Protein AF-A0A1V4V652-F1 (afdb_monomer)

Solvent-accessible surface area (backbone atoms only — not comparable to full-atom values): 8989 Å² total; per-residue (Å²): 131,86,77,35,61,66,41,78,46,68,79,65,56,86,86,51,64,50,66,61,53,50,54,52,48,61,72,42,31,75,72,41,77,47,77,48,70,54,78,72,86,52,55,72,58,54,52,40,51,65,44,29,41,76,76,72,73,38,80,52,83,77,76,83,36,44,66,55,56,49,53,52,36,47,74,73,71,46,85,77,90,84,82,88,74,78,90,69,84,73,80,66,70,28,76,38,70,68,54,45,50,50,51,49,37,63,77,68,69,59,52,80,78,52,45,62,54,49,54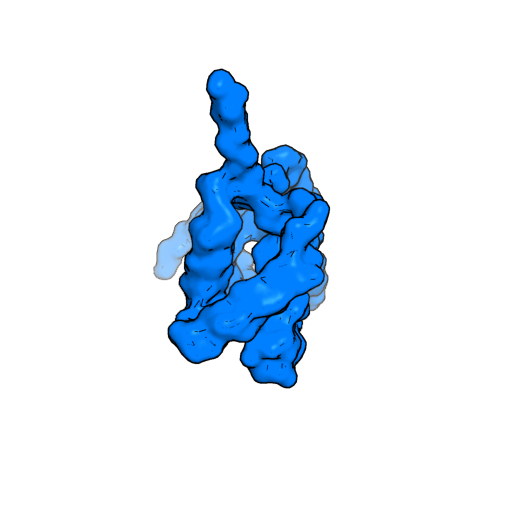,56,48,48,50,73,75,47,67,86,51,71,84,79,59,65,38,55,59,74,83,80,81,126

Structure (mmCIF, N/CA/C/O backbone):
data_AF-A0A1V4V652-F1
#
_entry.id   AF-A0A1V4V652-F1
#
loop_
_atom_site.group_PDB
_atom_site.id
_atom_site.type_symbol
_atom_site.label_atom_id
_atom_site.label_alt_id
_atom_site.label_comp_id
_atom_site.label_asym_id
_atom_site.label_entity_id
_atom_site.label_seq_id
_atom_site.pdbx_PDB_ins_code
_atom_site.Cartn_x
_atom_site.Cartn_y
_atom_site.Cartn_z
_atom_site.occupancy
_atom_site.B_iso_or_equiv
_atom_site.auth_seq_id
_atom_site.auth_comp_id
_atom_site.auth_asym_id
_atom_site.auth_atom_id
_atom_site.pdbx_PDB_model_num
ATOM 1 N N . MET A 1 1 ? -1.688 -9.237 29.508 1.00 44.28 1 MET A N 1
ATOM 2 C CA . MET A 1 1 ? -1.441 -8.760 28.131 1.00 44.28 1 MET A CA 1
ATOM 3 C C . MET A 1 1 ? -1.908 -7.316 28.119 1.00 44.28 1 MET A C 1
ATOM 5 O O . MET A 1 1 ? -3.002 -7.083 28.607 1.00 44.28 1 MET A O 1
ATOM 9 N N . GLY A 1 2 ? -1.031 -6.361 27.803 1.00 52.94 2 GLY A N 1
ATOM 10 C CA . GLY A 1 2 ? -1.329 -4.938 27.992 1.00 52.94 2 GLY A CA 1
ATOM 11 C C . GLY A 1 2 ? -2.311 -4.453 26.937 1.00 52.94 2 GLY A C 1
ATOM 12 O O . GLY A 1 2 ? -2.017 -4.554 25.752 1.00 52.94 2 GLY A O 1
ATOM 13 N N . ASP A 1 3 ? -3.468 -3.972 27.367 1.00 65.12 3 ASP A N 1
ATOM 14 C CA . ASP A 1 3 ? -4.440 -3.369 26.461 1.00 65.12 3 ASP A CA 1
ATOM 15 C C . ASP A 1 3 ? -3.902 -2.034 25.929 1.00 65.12 3 ASP A C 1
ATOM 17 O O . ASP A 1 3 ? -3.315 -1.256 26.688 1.00 65.12 3 ASP A O 1
ATOM 21 N N . HIS A 1 4 ? -4.135 -1.744 24.650 1.00 75.00 4 HIS A N 1
ATOM 22 C CA . HIS A 1 4 ? -3.711 -0.491 24.029 1.00 75.00 4 HIS A CA 1
ATOM 23 C C . HIS A 1 4 ? -4.910 0.444 23.863 1.00 75.00 4 HIS A C 1
ATOM 25 O O . HIS A 1 4 ? -5.949 0.044 23.346 1.00 75.00 4 HIS A O 1
ATOM 31 N N . ASP A 1 5 ? -4.781 1.709 24.266 1.00 82.38 5 ASP A N 1
ATOM 32 C CA . ASP A 1 5 ? -5.866 2.683 24.083 1.00 82.38 5 ASP A CA 1
ATOM 33 C C . ASP A 1 5 ? -6.084 3.033 22.604 1.00 82.38 5 ASP A C 1
ATOM 35 O O . ASP A 1 5 ? -7.223 3.190 22.161 1.00 82.38 5 ASP A O 1
ATOM 39 N N . LEU A 1 6 ? -4.994 3.102 21.837 1.00 90.12 6 LEU A N 1
ATOM 40 C CA . LEU A 1 6 ? -4.964 3.451 20.422 1.00 90.12 6 LEU A CA 1
ATOM 41 C C . LEU A 1 6 ? -4.000 2.522 19.684 1.00 90.12 6 LEU A C 1
ATOM 43 O O . LEU A 1 6 ? -2.865 2.329 20.123 1.00 90.12 6 LEU A O 1
ATOM 47 N N . ILE A 1 7 ? -4.433 1.999 18.540 1.00 92.19 7 ILE A N 1
ATOM 48 C CA . ILE A 1 7 ? -3.576 1.255 17.614 1.00 92.19 7 ILE A CA 1
ATOM 49 C C . ILE A 1 7 ? -3.496 2.028 16.302 1.00 92.19 7 ILE A C 1
ATOM 51 O O . ILE A 1 7 ? -4.516 2.445 15.758 1.00 92.19 7 ILE A O 1
ATOM 55 N N . ILE A 1 8 ? -2.280 2.212 15.789 1.00 91.81 8 ILE A N 1
ATOM 56 C CA . ILE A 1 8 ? -2.033 2.860 14.500 1.00 91.81 8 ILE A CA 1
ATOM 57 C C . ILE A 1 8 ? -1.277 1.878 13.612 1.00 91.81 8 ILE A C 1
ATOM 59 O O . ILE A 1 8 ? -0.215 1.391 13.998 1.00 91.81 8 ILE A O 1
ATOM 63 N N . ALA A 1 9 ? -1.800 1.626 12.416 1.00 90.75 9 ALA A N 1
ATOM 64 C CA . ALA A 1 9 ? -1.078 0.929 11.360 1.00 90.75 9 ALA A CA 1
ATOM 65 C C . ALA A 1 9 ? -0.968 1.848 10.142 1.00 90.75 9 ALA A C 1
ATOM 67 O O . ALA A 1 9 ? -1.962 2.398 9.670 1.00 90.75 9 ALA A O 1
ATOM 68 N N . SER A 1 10 ? 0.253 2.029 9.647 1.00 90.38 10 SER A N 1
ATOM 69 C CA . SER A 1 10 ? 0.547 2.896 8.508 1.00 90.38 10 SER A CA 1
ATOM 70 C C . SER A 1 10 ? 1.268 2.079 7.450 1.00 90.38 10 SER A C 1
ATOM 72 O O . SER A 1 10 ? 2.430 1.723 7.635 1.00 90.38 10 SER A O 1
ATOM 74 N N . TYR A 1 11 ? 0.542 1.720 6.3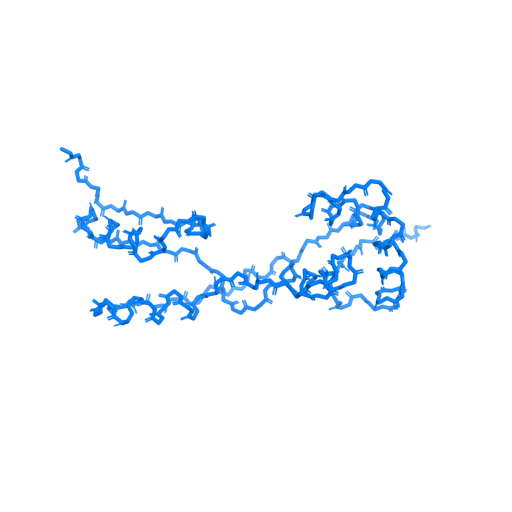87 1.00 86.69 11 TYR A N 1
ATOM 75 C CA . TYR A 1 11 ? 1.061 0.971 5.233 1.00 86.69 11 TYR A CA 1
ATOM 76 C C . TYR A 1 11 ? 1.764 -0.365 5.569 1.00 86.69 11 TYR A C 1
ATOM 78 O O . TYR A 1 11 ? 2.671 -0.786 4.856 1.00 86.69 11 TYR A O 1
ATOM 86 N N . SER A 1 12 ? 1.379 -1.035 6.664 1.00 83.44 12 SER A N 1
ATOM 87 C CA . SER A 1 12 ? 2.122 -2.181 7.222 1.00 83.44 12 SER A CA 1
ATOM 88 C C . SER A 1 12 ? 1.415 -3.542 7.143 1.00 83.44 12 SER A C 1
ATOM 90 O O . SER A 1 12 ? 2.007 -4.553 7.515 1.00 83.44 12 SER A O 1
ATOM 92 N N . LEU A 1 13 ? 0.166 -3.605 6.670 1.00 79.56 13 LEU A N 1
ATOM 93 C CA . LEU A 1 13 ? -0.656 -4.829 6.736 1.00 79.56 13 LEU A CA 1
ATOM 94 C C . LEU A 1 13 ? -0.429 -5.815 5.586 1.00 79.56 13 LEU A C 1
ATOM 96 O O . LEU A 1 13 ? -0.949 -6.923 5.606 1.00 79.56 13 LEU A O 1
ATOM 100 N N . SER A 1 14 ? 0.353 -5.436 4.587 1.00 69.44 14 SER A N 1
ATOM 101 C CA . SER A 1 14 ? 0.403 -6.114 3.286 1.00 69.44 14 SER A CA 1
ATOM 102 C C . SER A 1 14 ? 1.240 -7.393 3.275 1.00 69.44 14 SER A C 1
ATOM 104 O O . SER A 1 14 ? 1.210 -8.132 2.298 1.00 69.44 14 SER A O 1
ATOM 106 N N . PHE A 1 15 ? 1.984 -7.648 4.353 1.00 67.44 15 PHE A N 1
ATOM 107 C CA . PHE A 1 15 ? 2.781 -8.863 4.560 1.00 67.44 15 PHE A CA 1
ATOM 108 C C . PHE A 1 15 ? 2.116 -9.857 5.522 1.00 67.44 15 PHE A C 1
ATOM 110 O O . PHE A 1 15 ? 2.696 -10.897 5.826 1.00 67.44 15 PHE A O 1
ATOM 117 N N . LEU A 1 16 ? 0.933 -9.523 6.042 1.00 67.75 16 LEU A N 1
ATOM 118 C CA . LEU A 1 16 ? 0.212 -10.317 7.029 1.00 67.75 16 LEU A CA 1
ATOM 119 C C . LEU A 1 16 ? -1.060 -10.894 6.414 1.00 67.75 16 LEU A C 1
ATOM 121 O O . LEU A 1 16 ? -1.570 -10.378 5.418 1.00 67.75 16 LEU A O 1
ATOM 125 N N . ASP A 1 17 ? -1.613 -11.922 7.060 1.00 85.94 17 ASP A N 1
ATOM 126 C CA . ASP A 1 17 ? -3.038 -12.202 6.916 1.00 85.94 17 ASP A CA 1
ATOM 127 C C . ASP A 1 17 ? -3.792 -10.956 7.399 1.00 85.94 17 ASP A C 1
ATOM 129 O O . ASP A 1 17 ? -3.886 -10.672 8.597 1.00 85.94 17 ASP A O 1
ATOM 133 N N . MET A 1 18 ? -4.241 -10.150 6.435 1.00 88.00 18 MET A N 1
ATOM 134 C CA . MET A 1 18 ? -4.858 -8.859 6.700 1.00 88.00 18 MET A CA 1
ATOM 135 C C . MET A 1 18 ? -6.102 -9.031 7.570 1.00 88.00 18 MET A C 1
ATOM 137 O O . MET A 1 18 ? -6.334 -8.221 8.463 1.00 88.00 18 MET A O 1
ATOM 141 N N . GLN A 1 19 ? -6.866 -10.106 7.365 1.00 91.00 19 GLN A N 1
ATOM 142 C CA . GLN A 1 19 ? -8.059 -10.387 8.149 1.00 91.00 19 GLN A CA 1
ATOM 143 C C . GLN A 1 19 ? -7.691 -10.679 9.606 1.00 91.00 19 GLN A C 1
ATOM 145 O O . GLN A 1 19 ? -8.252 -10.065 10.516 1.00 91.00 19 GLN A O 1
ATOM 150 N N . GLU A 1 20 ? -6.725 -11.569 9.840 1.00 91.94 20 GLU A N 1
ATOM 151 C CA . GLU A 1 20 ? -6.272 -11.894 11.196 1.00 91.94 20 GLU A CA 1
ATOM 152 C C . GLU A 1 20 ? -5.677 -10.665 11.901 1.00 91.94 20 GLU A C 1
ATOM 154 O O . GLU A 1 20 ? -5.982 -10.399 13.068 1.00 91.94 20 GLU A O 1
ATOM 159 N N . ALA A 1 21 ? -4.874 -9.873 11.188 1.00 91.19 21 ALA A N 1
ATOM 160 C CA . ALA A 1 21 ? -4.278 -8.656 11.721 1.00 91.19 21 ALA A CA 1
ATOM 161 C C . ALA A 1 21 ? -5.345 -7.631 12.136 1.00 91.19 21 ALA A C 1
ATOM 163 O O . ALA A 1 21 ? -5.255 -7.069 13.229 1.00 91.19 21 ALA A O 1
ATOM 164 N N . LEU A 1 22 ? -6.375 -7.415 11.309 1.00 91.56 22 LEU A N 1
ATOM 165 C CA . LEU A 1 22 ? -7.481 -6.506 11.623 1.00 91.56 22 LEU A CA 1
ATOM 166 C C . LEU A 1 22 ? -8.265 -6.974 12.849 1.00 91.56 22 LEU A C 1
ATOM 168 O O . LEU A 1 22 ? -8.474 -6.183 13.765 1.00 91.56 22 LEU A O 1
ATOM 172 N N . LEU A 1 23 ? -8.610 -8.261 12.919 1.00 92.31 23 LEU A N 1
ATOM 173 C CA . LEU A 1 23 ? -9.314 -8.837 14.070 1.00 92.31 23 LEU A CA 1
ATOM 174 C C . LEU A 1 23 ? -8.488 -8.757 15.359 1.00 92.31 23 LEU A C 1
ATOM 176 O O . LEU A 1 23 ? -9.025 -8.542 16.447 1.00 92.31 23 LEU A O 1
ATOM 180 N N . LYS A 1 24 ? -7.166 -8.914 15.258 1.00 91.06 24 LYS A N 1
ATOM 181 C CA . LYS A 1 24 ? -6.262 -8.756 16.397 1.00 91.06 24 LYS A CA 1
ATOM 182 C C . LYS A 1 24 ? -6.216 -7.308 16.882 1.00 91.06 24 LYS A C 1
ATOM 184 O O . LYS A 1 24 ? -6.221 -7.088 18.090 1.00 91.06 24 LYS A O 1
ATOM 189 N N . MET A 1 25 ? -6.172 -6.336 15.972 1.00 91.50 25 MET A N 1
ATOM 190 C CA . MET A 1 25 ? -6.198 -4.915 16.333 1.00 91.50 25 MET A CA 1
ATOM 191 C C . MET A 1 25 ? -7.537 -4.519 16.956 1.00 91.50 25 MET A C 1
ATOM 193 O O . MET A 1 25 ? -7.537 -3.872 17.998 1.00 91.50 25 MET A O 1
ATOM 197 N N . ASP A 1 26 ? -8.650 -4.972 16.379 1.00 90.94 26 ASP A N 1
ATOM 198 C CA . ASP A 1 26 ? -9.999 -4.756 16.915 1.00 90.94 26 ASP A CA 1
ATOM 199 C C . ASP A 1 26 ? -10.131 -5.285 18.353 1.00 90.94 26 ASP A C 1
ATOM 201 O O . ASP A 1 26 ? -10.595 -4.583 19.245 1.00 90.94 26 ASP A O 1
ATOM 205 N N . ARG A 1 27 ? -9.594 -6.483 18.625 1.00 90.81 27 ARG A N 1
ATOM 206 C CA . ARG A 1 27 ? -9.618 -7.076 19.970 1.00 90.81 27 ARG A CA 1
ATOM 207 C C . ARG A 1 27 ? -8.722 -6.354 20.986 1.00 90.81 27 ARG A C 1
ATOM 209 O O . ARG A 1 27 ? -9.006 -6.403 22.180 1.00 90.81 27 ARG A O 1
ATOM 216 N N . LEU A 1 28 ? -7.605 -5.770 20.549 1.00 90.69 28 LEU A N 1
ATOM 217 C CA . LEU A 1 28 ? -6.597 -5.173 21.438 1.00 90.69 28 LEU A CA 1
ATOM 218 C C . LEU A 1 28 ? -6.808 -3.677 21.697 1.00 90.69 28 LEU A C 1
ATOM 220 O O . LEU A 1 28 ? -6.276 -3.160 22.684 1.00 90.69 28 LEU A O 1
ATOM 224 N N . ALA A 1 29 ? -7.528 -2.977 20.818 1.00 89.12 29 ALA A N 1
ATOM 225 C CA . ALA A 1 29 ? -7.775 -1.550 20.952 1.00 89.12 29 ALA A CA 1
ATOM 226 C C . ALA A 1 29 ? -8.942 -1.280 21.912 1.00 89.12 29 ALA A C 1
ATOM 228 O O . ALA A 1 29 ? -10.056 -1.747 21.705 1.00 89.12 29 ALA A O 1
ATOM 229 N N . LYS A 1 30 ? -8.719 -0.459 22.944 1.00 85.06 30 LYS A N 1
ATOM 230 C CA . LYS A 1 30 ? -9.789 -0.032 23.863 1.00 85.06 30 LYS A CA 1
ATOM 231 C C . LYS A 1 30 ? -10.660 1.080 23.302 1.00 85.06 30 LYS A C 1
ATOM 233 O O . LYS A 1 30 ? -11.821 1.189 23.686 1.00 85.06 30 LYS A O 1
ATOM 238 N N . ARG A 1 31 ? -10.088 1.959 22.472 1.00 87.81 31 ARG A N 1
ATOM 239 C CA . ARG A 1 31 ? -10.801 3.137 21.960 1.00 87.81 31 ARG A CA 1
ATOM 240 C C . ARG A 1 31 ? -10.873 3.161 20.449 1.00 87.81 31 ARG A C 1
ATOM 242 O O . ARG A 1 31 ? -11.957 3.359 19.913 1.00 87.81 31 ARG A O 1
ATOM 249 N N . GLN A 1 32 ? -9.734 3.038 19.770 1.00 90.88 32 GLN A N 1
ATOM 250 C CA . GLN A 1 32 ? -9.696 3.268 18.330 1.00 90.88 32 GLN A CA 1
ATOM 251 C C . GLN A 1 32 ? -8.538 2.541 17.644 1.00 90.88 32 GLN A C 1
ATOM 253 O O . GLN A 1 32 ? -7.438 2.423 18.190 1.00 90.88 32 GLN A O 1
ATOM 258 N N . VAL A 1 33 ? -8.790 2.126 16.404 1.00 93.38 33 VAL A N 1
ATOM 259 C CA . VAL A 1 33 ? -7.772 1.730 15.429 1.00 93.38 33 VAL A CA 1
ATOM 260 C C . VAL A 1 33 ? -7.743 2.787 14.324 1.00 93.38 33 VAL A C 1
ATOM 262 O O . VAL A 1 33 ? -8.792 3.162 13.801 1.00 93.38 33 VAL A O 1
ATOM 265 N N . ILE A 1 34 ? -6.555 3.279 13.975 1.00 93.81 34 ILE A N 1
ATOM 266 C CA . ILE A 1 34 ? -6.341 4.212 12.863 1.00 93.81 34 ILE A CA 1
ATOM 267 C C . ILE A 1 34 ? -5.490 3.515 11.808 1.00 93.81 34 ILE A C 1
ATOM 269 O O . ILE A 1 34 ? -4.364 3.092 12.079 1.00 93.81 34 ILE A O 1
ATOM 273 N N . LEU A 1 35 ? -6.033 3.413 10.597 1.00 93.31 35 LEU A N 1
ATOM 274 C CA . LEU A 1 35 ? -5.368 2.800 9.453 1.00 93.31 35 LEU A CA 1
ATOM 275 C C . LEU A 1 35 ? -5.044 3.885 8.426 1.00 93.31 35 LEU A C 1
ATOM 277 O O . LEU A 1 35 ? -5.951 4.497 7.864 1.00 93.31 35 LEU A O 1
ATOM 281 N N . PHE A 1 36 ? -3.756 4.114 8.176 1.00 92.56 36 PHE A N 1
ATOM 282 C CA . PHE A 1 36 ? -3.303 4.930 7.050 1.00 92.56 36 PHE A CA 1
ATOM 283 C C . PHE A 1 36 ? -3.022 4.025 5.861 1.00 92.56 36 PHE A C 1
ATOM 285 O O . PHE A 1 36 ? -2.221 3.090 5.960 1.00 92.56 36 PHE A O 1
ATOM 292 N N . TRP A 1 37 ? -3.697 4.309 4.749 1.00 91.94 37 TRP A N 1
ATOM 293 C CA . TRP A 1 37 ? -3.651 3.475 3.560 1.00 91.94 37 TRP A CA 1
ATOM 294 C C . TRP A 1 37 ? -3.725 4.282 2.268 1.00 91.94 37 TRP A C 1
ATOM 296 O O . TRP A 1 37 ? -4.133 5.444 2.266 1.00 91.94 37 TRP A O 1
ATOM 306 N N . PHE A 1 38 ? -3.326 3.655 1.162 1.00 89.94 38 PHE A N 1
ATOM 307 C CA . PHE A 1 38 ? -3.368 4.272 -0.158 1.00 89.94 38 PHE A CA 1
ATOM 308 C C . PHE A 1 38 ? -4.786 4.238 -0.729 1.00 89.94 38 PHE A C 1
ATOM 310 O O . PHE A 1 38 ? -5.421 3.182 -0.785 1.00 89.94 38 PHE A O 1
ATOM 317 N N . ALA A 1 39 ? -5.261 5.400 -1.173 1.00 87.38 39 ALA A N 1
ATOM 318 C CA . ALA A 1 39 ? -6.487 5.537 -1.945 1.00 87.38 39 ALA A CA 1
ATOM 319 C C . ALA A 1 39 ? -6.139 5.715 -3.429 1.00 87.38 39 ALA A C 1
ATOM 321 O O . ALA A 1 39 ? -5.394 6.624 -3.797 1.00 87.38 39 ALA A O 1
ATOM 322 N N . GLY A 1 40 ? -6.693 4.851 -4.280 1.00 83.62 40 GLY A N 1
ATOM 323 C CA . GLY A 1 40 ? -6.379 4.820 -5.708 1.00 83.62 40 GLY A CA 1
ATOM 324 C C . GLY A 1 40 ? -5.062 4.108 -6.022 1.00 83.62 40 GLY A C 1
ATOM 325 O O . GLY A 1 40 ? -4.479 3.439 -5.177 1.00 83.62 40 GLY A O 1
ATOM 326 N N . ASN A 1 41 ? -4.613 4.228 -7.273 1.00 81.62 41 ASN A N 1
ATOM 327 C CA . ASN A 1 41 ? -3.440 3.516 -7.777 1.00 81.62 41 ASN A CA 1
ATOM 328 C C . ASN A 1 41 ? -2.204 4.446 -7.780 1.00 81.62 41 ASN A C 1
ATOM 330 O O . ASN A 1 41 ? -2.140 5.349 -8.628 1.00 81.62 41 ASN A O 1
ATOM 334 N N . PRO A 1 42 ? -1.249 4.281 -6.842 1.00 82.88 42 PRO A N 1
ATOM 335 C CA . PRO A 1 42 ? -0.086 5.155 -6.738 1.00 82.88 42 PRO A CA 1
ATOM 336 C C . PRO A 1 42 ? 0.900 4.938 -7.896 1.00 82.88 42 PRO A C 1
ATOM 338 O O . PRO A 1 42 ? 0.909 3.899 -8.554 1.00 82.88 42 PRO A O 1
ATOM 341 N N . SER A 1 43 ? 1.764 5.924 -8.157 1.00 78.81 43 SER A N 1
ATOM 342 C CA . SER A 1 43 ? 2.695 5.892 -9.301 1.00 78.81 43 SER A CA 1
ATOM 343 C C . SER A 1 43 ? 3.600 4.658 -9.308 1.00 78.81 43 SER A C 1
ATOM 345 O O . SER A 1 43 ? 3.785 4.040 -10.352 1.00 78.81 43 SER A O 1
ATOM 347 N N . TRP A 1 44 ? 4.110 4.255 -8.143 1.00 81.19 44 TRP A N 1
ATOM 348 C CA . TRP A 1 44 ? 4.971 3.080 -8.007 1.00 81.19 44 TRP A CA 1
ATOM 349 C C . TRP A 1 44 ? 4.253 1.769 -8.359 1.00 81.19 44 TRP A C 1
ATOM 351 O O . TRP A 1 44 ? 4.874 0.850 -8.885 1.00 81.19 44 TRP A O 1
ATOM 361 N N . GLU A 1 45 ? 2.947 1.678 -8.117 1.00 86.19 45 GLU A N 1
ATOM 362 C CA . GLU A 1 45 ? 2.143 0.498 -8.439 1.00 86.19 45 GLU A CA 1
ATOM 363 C C . GLU A 1 45 ? 1.860 0.427 -9.947 1.00 86.19 45 GLU A C 1
ATOM 365 O O . GLU A 1 45 ? 2.014 -0.632 -10.553 1.00 86.19 45 GLU A O 1
ATOM 370 N N . LYS A 1 46 ? 1.568 1.570 -10.586 1.00 83.94 46 LYS A N 1
ATOM 371 C CA . LYS A 1 46 ? 1.450 1.673 -12.054 1.00 83.94 46 LYS A CA 1
ATOM 372 C C . LYS A 1 46 ? 2.743 1.270 -12.764 1.00 83.94 46 LYS A C 1
ATOM 374 O O . LYS A 1 46 ? 2.705 0.489 -13.710 1.00 83.94 46 LYS A O 1
ATOM 379 N N . ILE A 1 47 ? 3.880 1.765 -12.271 1.00 82.25 47 ILE A N 1
ATOM 380 C CA . ILE A 1 47 ? 5.217 1.411 -12.765 1.00 82.25 47 ILE A CA 1
ATOM 381 C C . ILE A 1 47 ? 5.429 -0.106 -12.693 1.00 82.25 47 ILE A C 1
ATOM 383 O O . ILE A 1 47 ? 5.862 -0.719 -13.666 1.00 82.25 47 ILE A O 1
ATOM 387 N N . ARG A 1 48 ? 5.087 -0.736 -11.563 1.00 86.00 48 ARG A N 1
ATOM 388 C CA . ARG A 1 48 ? 5.209 -2.191 -11.402 1.00 86.00 48 ARG A CA 1
ATOM 389 C C . ARG A 1 48 ? 4.298 -2.951 -12.359 1.00 86.00 48 ARG A C 1
ATOM 391 O O . ARG A 1 48 ? 4.780 -3.864 -13.023 1.00 86.00 48 ARG A O 1
ATOM 398 N N . ALA A 1 49 ? 3.038 -2.542 -12.486 1.00 87.38 49 ALA A N 1
ATOM 399 C CA . ALA A 1 49 ? 2.093 -3.14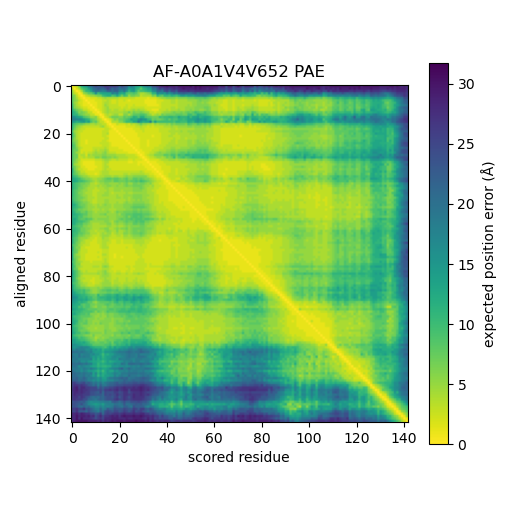9 -13.419 1.00 87.38 49 ALA A CA 1
ATOM 400 C C . ALA A 1 49 ? 2.588 -3.115 -14.874 1.00 87.38 49 ALA A C 1
ATOM 402 O O . ALA A 1 49 ? 2.421 -4.089 -15.600 1.00 87.38 49 ALA A O 1
ATOM 403 N N . GLU A 1 50 ? 3.256 -2.037 -15.292 1.00 84.25 50 GLU A N 1
ATOM 404 C CA . GLU A 1 50 ? 3.804 -1.933 -16.648 1.00 84.25 50 GLU A CA 1
ATOM 405 C C . GLU A 1 50 ? 5.097 -2.747 -16.850 1.00 84.25 50 GLU A C 1
ATOM 407 O O . GLU A 1 50 ? 5.324 -3.313 -17.926 1.00 84.25 50 GLU A O 1
ATOM 412 N N . LEU A 1 51 ? 5.964 -2.799 -15.835 1.00 84.81 51 LEU A N 1
ATOM 413 C CA . LEU A 1 51 ? 7.298 -3.393 -15.953 1.00 84.81 51 LEU A CA 1
ATOM 414 C C . LEU A 1 51 ? 7.327 -4.904 -15.698 1.00 84.81 51 LEU A C 1
ATOM 416 O O . LEU A 1 51 ? 8.087 -5.611 -16.361 1.00 84.81 51 LEU A O 1
ATOM 420 N N . TYR A 1 52 ? 6.512 -5.424 -14.778 1.00 88.12 52 TYR A N 1
ATOM 421 C CA . TYR A 1 52 ? 6.536 -6.843 -14.395 1.00 88.12 52 TYR A CA 1
ATOM 422 C C . TYR A 1 52 ? 6.341 -7.809 -15.574 1.00 88.12 52 TYR A C 1
ATOM 424 O O . TYR A 1 52 ? 7.166 -8.720 -15.708 1.00 88.12 52 TYR A O 1
ATOM 432 N N . PRO A 1 53 ? 5.351 -7.611 -16.472 1.00 88.12 53 PRO A N 1
ATOM 433 C CA . PRO A 1 53 ? 5.163 -8.502 -17.617 1.00 88.12 53 PRO A CA 1
ATOM 434 C C . PRO A 1 53 ? 6.375 -8.530 -18.549 1.00 88.12 53 PRO A C 1
ATOM 436 O O . PRO A 1 53 ? 6.707 -9.569 -19.112 1.00 88.12 53 PRO A O 1
ATOM 439 N N . ARG A 1 54 ? 7.068 -7.395 -18.696 1.00 84.69 54 ARG A N 1
ATOM 440 C CA . ARG A 1 54 ? 8.215 -7.248 -19.603 1.00 84.69 54 ARG A CA 1
ATOM 441 C C . ARG A 1 54 ? 9.494 -7.847 -19.032 1.00 84.69 54 ARG A C 1
ATOM 443 O O . ARG A 1 54 ? 10.302 -8.375 -19.787 1.00 84.69 54 ARG A O 1
ATOM 450 N N . ILE A 1 55 ? 9.684 -7.730 -17.720 1.00 83.88 55 ILE A N 1
ATOM 451 C CA . ILE A 1 55 ? 10.906 -8.164 -17.039 1.00 83.88 55 ILE A CA 1
ATOM 452 C C . ILE A 1 55 ? 10.809 -9.636 -16.641 1.00 83.88 55 ILE A C 1
ATOM 454 O O . ILE A 1 55 ? 11.712 -10.414 -16.930 1.00 83.88 55 ILE A O 1
ATOM 458 N N . TYR A 1 56 ? 9.704 -10.027 -16.007 1.00 84.62 56 TYR A N 1
ATOM 459 C CA . TYR A 1 56 ? 9.547 -11.354 -15.413 1.00 84.62 56 TYR A CA 1
ATOM 460 C C . TYR A 1 56 ? 8.632 -12.282 -16.218 1.00 84.62 56 TYR A C 1
ATOM 462 O O . TYR A 1 56 ? 8.449 -13.434 -15.830 1.00 84.62 56 TYR A O 1
ATOM 470 N N . GLY A 1 57 ? 8.005 -11.794 -17.296 1.00 86.81 57 GLY A N 1
ATOM 471 C CA . GLY A 1 57 ? 7.062 -12.584 -18.093 1.00 86.81 57 GLY A CA 1
ATOM 472 C C . GLY A 1 57 ? 5.759 -12.924 -17.363 1.00 86.81 57 GLY A C 1
ATOM 473 O O . GLY A 1 57 ? 5.064 -13.856 -17.763 1.00 86.81 57 GLY A O 1
ATOM 474 N N . ARG A 1 58 ? 5.434 -12.211 -16.276 1.00 88.31 58 ARG A N 1
ATOM 475 C CA . ARG A 1 58 ? 4.218 -12.417 -15.476 1.00 88.31 58 ARG A CA 1
ATOM 476 C C . ARG A 1 58 ? 3.595 -11.093 -15.059 1.00 88.31 58 ARG A C 1
ATOM 478 O O . ARG A 1 58 ? 4.304 -10.108 -14.875 1.00 88.31 58 ARG A O 1
ATOM 485 N N . GLU A 1 59 ? 2.286 -11.110 -14.857 1.00 91.06 59 GLU A N 1
ATOM 486 C CA . GLU A 1 59 ? 1.539 -9.951 -14.375 1.00 91.06 59 GLU A CA 1
ATOM 487 C C . GLU A 1 59 ? 1.945 -9.557 -12.952 1.00 91.06 59 GLU A C 1
ATOM 489 O O . GLU A 1 59 ? 2.273 -10.403 -12.112 1.00 91.06 59 GLU A O 1
ATOM 494 N N . HIS A 1 60 ? 1.915 -8.250 -12.689 1.00 89.19 60 HIS A N 1
ATOM 495 C CA . HIS A 1 60 ? 2.100 -7.719 -11.344 1.00 89.19 60 HIS A CA 1
ATOM 496 C C . HIS A 1 60 ? 0.854 -7.989 -10.503 1.00 89.19 60 HIS A C 1
ATOM 498 O O . HIS A 1 60 ? -0.265 -7.694 -10.923 1.00 89.19 60 HIS A O 1
ATOM 504 N N . VAL A 1 61 ? 1.044 -8.508 -9.292 1.00 87.06 61 VAL A N 1
ATOM 505 C CA . VAL A 1 61 ? -0.051 -8.619 -8.326 1.00 87.06 61 VAL A CA 1
ATOM 506 C C . VAL A 1 61 ? -0.143 -7.297 -7.584 1.00 87.06 61 VAL A C 1
ATOM 508 O O . VAL A 1 61 ? 0.719 -6.983 -6.760 1.00 87.06 61 VAL A O 1
ATOM 511 N N . CYS A 1 62 ? -1.185 -6.529 -7.900 1.00 83.12 62 CYS A N 1
ATOM 512 C CA . CYS A 1 62 ? -1.382 -5.219 -7.306 1.00 83.12 62 CYS A CA 1
ATOM 513 C C . CYS A 1 62 ? -1.528 -5.304 -5.786 1.00 83.12 62 CYS A C 1
ATOM 515 O O . CYS A 1 62 ? -2.192 -6.199 -5.254 1.00 83.12 62 CYS A O 1
ATOM 517 N N . HIS A 1 63 ? -0.947 -4.334 -5.089 1.00 83.81 63 HIS A N 1
ATOM 518 C CA . HIS A 1 63 ? -1.147 -4.197 -3.657 1.00 83.81 63 HIS A CA 1
ATOM 519 C C . HIS A 1 63 ? -2.630 -3.957 -3.327 1.00 83.81 63 HIS A C 1
ATOM 521 O O . HIS A 1 63 ? -3.295 -3.201 -4.042 1.00 83.81 63 HIS A O 1
ATOM 527 N N . PRO A 1 64 ? -3.168 -4.542 -2.240 1.00 87.19 64 PRO A N 1
ATOM 528 C CA . PRO A 1 64 ? -4.520 -4.231 -1.795 1.00 87.19 64 PRO A CA 1
ATOM 529 C C . PRO A 1 64 ? -4.635 -2.740 -1.482 1.00 87.19 64 PRO A C 1
ATOM 531 O O . PRO A 1 64 ? -3.932 -2.247 -0.602 1.00 87.19 64 PRO A O 1
ATOM 534 N N . MET A 1 65 ? -5.501 -2.015 -2.184 1.00 89.94 65 MET A N 1
ATOM 535 C CA . MET A 1 65 ? -5.755 -0.601 -1.900 1.00 89.94 65 MET A CA 1
ATOM 536 C C . MET A 1 65 ? -6.853 -0.460 -0.839 1.00 89.94 65 MET A C 1
ATOM 538 O O . MET A 1 65 ? -7.325 -1.445 -0.259 1.00 89.94 65 MET A O 1
ATOM 542 N N . SER A 1 66 ? -7.212 0.779 -0.503 1.00 91.12 66 SER A N 1
ATOM 543 C CA . SER A 1 66 ? -8.147 1.054 0.591 1.00 91.12 66 SER A CA 1
ATOM 544 C C . SER A 1 66 ? -9.541 0.465 0.363 1.00 91.12 66 SER A C 1
ATOM 546 O O . SER A 1 66 ? -10.240 0.197 1.336 1.00 91.12 66 SER A O 1
ATOM 548 N N . ASP A 1 67 ? -9.934 0.213 -0.887 1.00 91.06 67 ASP A N 1
ATOM 549 C CA . ASP A 1 67 ? -11.181 -0.460 -1.253 1.00 91.06 67 ASP A CA 1
ATOM 550 C C . ASP A 1 67 ? -11.205 -1.916 -0.771 1.00 91.06 67 ASP A C 1
ATOM 552 O O . ASP A 1 67 ? -12.190 -2.348 -0.172 1.00 91.06 67 ASP A O 1
ATOM 556 N N . VAL A 1 68 ? -10.106 -2.655 -0.947 1.00 91.19 68 VAL A N 1
ATOM 557 C CA . VAL A 1 68 ? -9.985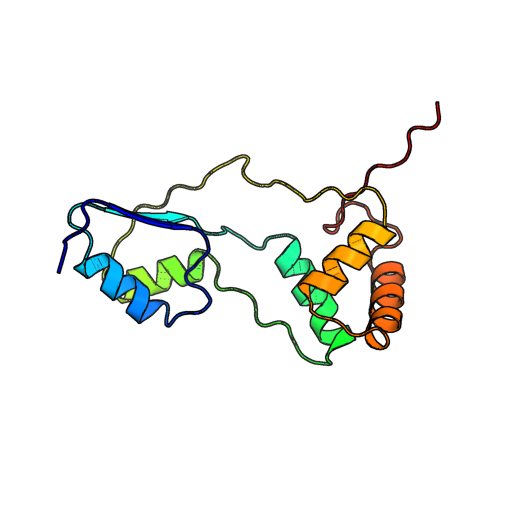 -4.036 -0.458 1.00 91.19 68 VAL A CA 1
ATOM 558 C C . VAL A 1 68 ? -10.055 -4.060 1.067 1.00 91.19 68 VAL A C 1
ATOM 560 O O . VAL A 1 68 ? -10.796 -4.859 1.639 1.00 91.19 68 V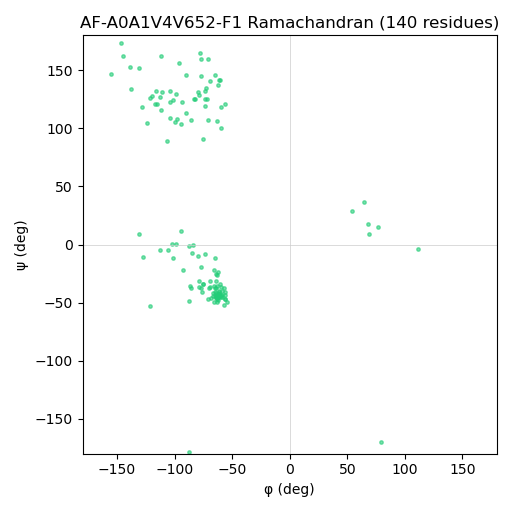AL A O 1
ATOM 563 N N . LEU A 1 69 ? -9.335 -3.146 1.723 1.00 91.12 69 LEU A N 1
ATOM 564 C CA . LEU A 1 69 ? -9.335 -3.017 3.179 1.00 91.12 69 LEU A CA 1
ATOM 565 C C . LEU A 1 69 ? -10.734 -2.683 3.722 1.00 91.12 69 LEU A C 1
ATOM 567 O O . LEU A 1 69 ? -11.193 -3.299 4.685 1.00 91.12 69 LEU A O 1
ATOM 571 N N . TYR A 1 70 ? -11.424 -1.734 3.087 1.00 92.38 70 TYR A N 1
ATOM 572 C CA . TYR A 1 70 ? -12.780 -1.334 3.453 1.00 92.38 70 TYR A CA 1
ATOM 573 C C . TYR A 1 70 ? -13.774 -2.488 3.290 1.00 92.38 70 TYR A C 1
ATOM 575 O O . TYR A 1 70 ? -14.533 -2.782 4.212 1.00 92.38 70 TYR A O 1
ATOM 583 N N . ASN A 1 71 ? -13.736 -3.179 2.149 1.00 93.94 71 ASN A N 1
ATOM 584 C CA . ASN A 1 71 ? -14.629 -4.302 1.870 1.00 93.94 71 ASN A CA 1
ATOM 585 C C . ASN A 1 71 ? -14.392 -5.476 2.829 1.00 93.94 71 ASN A C 1
ATOM 587 O O . ASN A 1 71 ? -15.350 -6.107 3.276 1.00 93.94 71 ASN A O 1
ATOM 591 N N . LEU A 1 72 ? -13.134 -5.747 3.191 1.00 93.50 72 LEU A N 1
ATOM 592 C CA . LEU A 1 72 ? -12.796 -6.772 4.175 1.00 93.50 72 LEU A CA 1
ATOM 593 C C . LEU A 1 72 ? -13.382 -6.434 5.551 1.00 93.50 72 LEU A C 1
ATOM 595 O O . LEU A 1 72 ? -14.072 -7.263 6.139 1.00 93.50 72 LEU A O 1
ATOM 599 N N . LEU A 1 73 ? -13.184 -5.208 6.037 1.00 93.81 73 LEU A N 1
ATOM 600 C CA . LEU A 1 73 ? -13.761 -4.747 7.306 1.00 93.81 73 LEU A CA 1
ATOM 601 C C . LEU A 1 73 ? -15.291 -4.812 7.298 1.00 93.81 73 LEU A C 1
ATOM 603 O O . LEU A 1 73 ? -15.892 -5.332 8.239 1.00 93.81 73 LEU A O 1
ATOM 607 N N . TYR A 1 74 ? -15.911 -4.383 6.198 1.00 95.19 74 TYR A N 1
ATOM 608 C CA . TYR A 1 74 ? -17.355 -4.473 6.010 1.00 95.19 74 TYR A CA 1
ATOM 609 C C . TYR A 1 74 ? -17.853 -5.924 6.095 1.00 95.19 74 TYR A C 1
ATOM 611 O O . TYR A 1 74 ? -18.834 -6.201 6.783 1.00 95.19 74 TYR A O 1
ATOM 619 N N . SER A 1 75 ? -17.147 -6.873 5.468 1.00 95.56 75 SER A N 1
ATOM 620 C CA . SER A 1 75 ? -17.498 -8.301 5.515 1.00 95.56 75 SER A CA 1
ATOM 621 C C . SER A 1 75 ? -17.407 -8.915 6.918 1.00 95.56 75 SER A C 1
ATOM 623 O O . SER A 1 75 ? -18.121 -9.869 7.221 1.00 95.56 75 SER A O 1
ATOM 625 N N . LEU A 1 76 ? -16.575 -8.339 7.792 1.00 94.31 76 LEU A N 1
ATOM 626 C CA . LEU A 1 76 ? -16.443 -8.722 9.200 1.00 94.31 76 LEU A CA 1
ATOM 627 C C . LEU A 1 76 ? -17.493 -8.047 10.103 1.00 94.31 76 LEU A C 1
ATOM 629 O O . LEU A 1 76 ? -17.493 -8.271 11.311 1.00 94.31 76 LEU A O 1
ATOM 633 N N . GLY A 1 77 ? -18.377 -7.214 9.544 1.00 94.31 77 GLY A N 1
ATOM 634 C CA . GLY A 1 77 ? -19.352 -6.429 10.303 1.00 94.31 77 GLY A CA 1
ATOM 635 C C . GLY A 1 77 ? -18.753 -5.203 11.001 1.00 94.31 77 GLY A C 1
ATOM 636 O O . GLY A 1 77 ? -19.402 -4.629 11.876 1.00 94.31 77 GLY A O 1
ATOM 637 N N . ILE A 1 78 ? -17.536 -4.794 10.626 1.00 92.50 78 ILE A N 1
ATOM 638 C CA . ILE A 1 78 ? -16.846 -3.624 11.175 1.00 92.50 78 ILE A CA 1
ATOM 639 C C . ILE A 1 78 ? -17.056 -2.439 10.228 1.00 92.50 78 ILE A C 1
ATOM 641 O O . ILE A 1 78 ? -16.475 -2.360 9.145 1.00 92.50 78 ILE A O 1
ATOM 645 N N . TYR A 1 79 ? -17.881 -1.484 10.652 1.00 92.19 79 TYR A N 1
ATOM 646 C CA . TYR A 1 79 ? -18.215 -0.299 9.862 1.00 92.19 79 TYR A CA 1
ATOM 647 C C . TYR A 1 79 ? -17.297 0.864 10.229 1.00 92.19 79 TYR A C 1
ATOM 649 O O . TYR A 1 79 ? -17.455 1.499 11.272 1.00 92.19 79 TYR A O 1
ATOM 657 N N . VAL A 1 80 ? -16.324 1.142 9.364 1.00 91.19 80 VAL A N 1
ATOM 658 C CA . VAL A 1 80 ? -15.326 2.188 9.602 1.00 91.19 80 VAL A CA 1
ATOM 659 C C . VAL A 1 80 ? -15.752 3.549 9.057 1.00 91.19 80 VAL A C 1
ATOM 661 O O . VAL A 1 80 ? -16.378 3.653 8.003 1.00 91.19 80 VAL A O 1
ATOM 664 N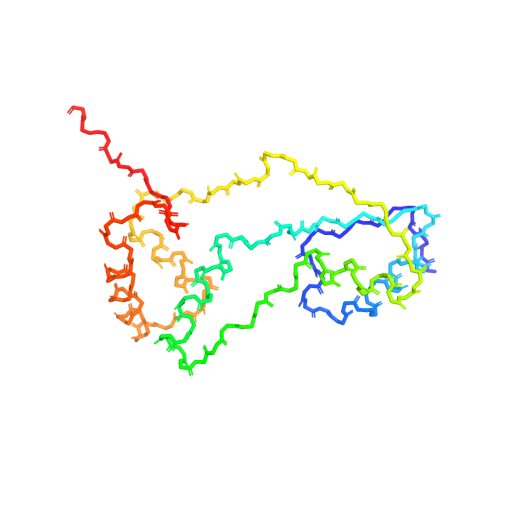 N . SER A 1 81 ? -15.352 4.608 9.763 1.00 93.44 81 SER A N 1
ATOM 665 C CA . SER A 1 81 ? -15.360 5.969 9.224 1.00 93.44 81 SER A CA 1
ATOM 666 C C . SER A 1 81 ? -14.126 6.171 8.345 1.00 93.44 81 SER A C 1
ATOM 668 O O . SER A 1 81 ? -13.012 5.854 8.767 1.00 93.44 81 SER A O 1
ATOM 670 N N . VAL A 1 82 ? -14.317 6.694 7.134 1.00 92.50 82 VAL A N 1
ATOM 671 C CA . VAL A 1 82 ? -13.240 6.924 6.163 1.00 92.50 82 VAL A CA 1
ATOM 672 C C . VAL A 1 82 ? -13.055 8.419 5.961 1.00 92.50 82 VAL A C 1
ATOM 674 O O . VAL A 1 82 ? -13.996 9.130 5.613 1.00 92.50 82 VAL A O 1
ATOM 677 N N . GLN A 1 83 ? -11.820 8.883 6.131 1.00 93.62 83 GLN A N 1
ATOM 678 C CA . GLN A 1 83 ? -11.413 10.239 5.790 1.00 93.62 83 GLN A CA 1
ATOM 679 C C . GLN A 1 83 ? -10.350 10.178 4.695 1.00 93.62 83 GLN A C 1
ATOM 681 O O . GLN A 1 83 ? -9.292 9.578 4.878 1.00 93.62 83 GLN A O 1
ATOM 686 N N . VAL A 1 84 ? -10.629 10.813 3.558 1.00 90.38 84 VAL A N 1
ATOM 687 C CA . VAL A 1 84 ? -9.648 10.967 2.481 1.00 90.38 84 VAL A CA 1
ATOM 688 C C . VAL A 1 84 ? -8.758 12.164 2.805 1.00 90.38 84 VAL A C 1
ATOM 690 O O . VAL A 1 84 ? -9.253 13.261 3.056 1.00 90.38 84 VAL A O 1
ATOM 693 N N . LEU A 1 85 ? -7.444 11.945 2.820 1.00 89.06 85 LEU A N 1
ATOM 694 C CA . LEU A 1 85 ? -6.462 13.003 3.040 1.00 89.06 85 LEU A CA 1
ATOM 695 C C . LEU A 1 85 ? -6.043 13.616 1.701 1.00 89.06 85 LEU A C 1
ATOM 697 O O . LEU A 1 85 ? -5.393 12.962 0.883 1.00 89.06 85 LEU A O 1
ATOM 701 N N . GLU A 1 86 ? -6.393 14.880 1.489 1.00 86.00 86 GLU A N 1
ATOM 702 C CA . GLU A 1 86 ? -5.995 15.640 0.303 1.00 86.00 86 GLU A CA 1
ATOM 703 C C . GLU A 1 86 ? -4.532 16.108 0.376 1.00 86.00 86 GLU A C 1
ATOM 705 O O . GLU A 1 86 ? -3.928 16.163 1.446 1.00 86.00 86 GLU A O 1
ATOM 710 N N . GLY A 1 87 ? -3.936 16.430 -0.778 1.00 81.88 87 GLY A N 1
ATOM 711 C CA . GLY A 1 87 ? -2.555 16.932 -0.852 1.00 81.88 87 GLY A CA 1
ATOM 712 C C . GLY A 1 87 ? -1.472 15.901 -0.509 1.00 81.88 87 GLY A C 1
ATOM 713 O O . GLY A 1 87 ? -0.302 16.249 -0.393 1.00 81.88 87 GLY A O 1
ATOM 714 N N . THR A 1 88 ? -1.841 14.627 -0.369 1.00 79.56 88 THR A N 1
ATOM 715 C CA . THR A 1 88 ? -0.924 13.521 -0.047 1.00 79.56 88 THR A CA 1
ATOM 716 C C . THR A 1 88 ? -0.268 12.891 -1.280 1.00 79.56 88 THR A C 1
ATOM 718 O O . THR A 1 88 ? 0.563 11.992 -1.152 1.00 79.56 88 THR A O 1
ATOM 721 N N . ASN A 1 89 ? -0.594 13.376 -2.483 1.00 73.94 89 ASN A N 1
ATOM 722 C CA . ASN A 1 89 ? 0.088 12.985 -3.711 1.00 73.94 89 ASN A CA 1
ATOM 723 C C . ASN A 1 89 ? 1.457 13.675 -3.789 1.00 73.94 89 ASN A C 1
ATOM 725 O O . ASN A 1 89 ? 1.578 14.797 -4.278 1.00 73.94 89 ASN A O 1
ATOM 729 N N . LEU A 1 90 ? 2.476 12.998 -3.268 1.00 70.62 90 LEU A N 1
ATOM 730 C CA . LEU A 1 90 ? 3.862 13.453 -3.270 1.00 70.62 90 LEU A CA 1
ATOM 731 C C . LEU A 1 90 ? 4.650 12.627 -4.296 1.00 70.62 90 LEU A C 1
ATOM 733 O O . LEU A 1 90 ? 5.179 11.568 -3.943 1.00 70.62 90 LEU A O 1
ATOM 737 N N . PRO A 1 91 ? 4.714 13.056 -5.573 1.00 70.88 91 PRO A N 1
ATOM 738 C CA . PRO A 1 91 ? 5.506 12.351 -6.566 1.00 70.88 91 PRO A CA 1
ATOM 739 C C . PRO A 1 91 ? 6.979 12.384 -6.160 1.00 70.88 91 PRO A C 1
ATOM 741 O O . PRO A 1 91 ? 7.508 13.412 -5.728 1.00 70.88 91 PRO A O 1
ATOM 744 N N . ARG A 1 92 ? 7.657 11.246 -6.312 1.00 73.19 92 ARG A N 1
ATOM 745 C CA . ARG A 1 92 ? 9.104 11.187 -6.132 1.00 73.19 92 ARG A CA 1
ATOM 746 C C . ARG A 1 92 ? 9.763 11.901 -7.311 1.00 73.19 92 ARG A C 1
ATOM 748 O O . ARG A 1 92 ? 9.489 11.576 -8.464 1.00 73.19 92 ARG A O 1
ATOM 755 N N . ILE A 1 93 ? 10.604 12.882 -6.996 1.00 77.94 93 ILE A N 1
ATOM 756 C CA . ILE A 1 93 ? 11.384 13.629 -7.981 1.00 77.94 93 ILE A CA 1
ATOM 757 C C . ILE A 1 93 ? 12.822 13.126 -7.911 1.00 77.94 93 ILE A C 1
ATOM 759 O O . ILE A 1 93 ? 13.429 13.177 -6.843 1.00 77.94 93 ILE A O 1
ATOM 763 N N . TYR A 1 94 ? 13.337 12.656 -9.039 1.00 79.62 94 TYR A N 1
ATOM 764 C CA . TYR A 1 94 ? 14.706 12.174 -9.193 1.00 79.62 94 TYR A CA 1
ATOM 765 C C . TYR A 1 94 ? 15.611 13.270 -9.752 1.00 79.62 94 TYR A C 1
ATOM 767 O O . TYR A 1 94 ? 15.152 14.216 -10.405 1.00 79.62 94 TYR A O 1
ATOM 775 N N . GLU A 1 95 ? 16.908 13.163 -9.489 1.00 78.50 95 GLU A N 1
ATOM 776 C CA . GLU A 1 95 ? 17.871 14.146 -9.997 1.00 78.50 95 GLU A CA 1
ATOM 777 C C . GLU A 1 95 ? 18.146 13.948 -11.490 1.00 78.50 95 GLU A C 1
ATOM 779 O O . GLU A 1 95 ? 18.302 14.923 -12.226 1.00 78.50 95 GLU A O 1
ATOM 784 N N . SER A 1 96 ? 18.129 12.697 -11.953 1.00 79.00 96 SER A N 1
ATOM 785 C CA . SER A 1 96 ? 18.290 12.330 -13.358 1.00 79.00 96 SER A CA 1
ATOM 786 C C . SER A 1 96 ? 17.468 11.089 -13.715 1.00 79.00 96 SER A C 1
ATOM 788 O O . SER A 1 96 ? 16.865 10.441 -12.854 1.00 79.00 96 SER A O 1
ATOM 790 N N . MET A 1 97 ? 17.443 10.749 -15.005 1.00 76.81 97 MET A N 1
ATOM 791 C CA . MET A 1 97 ? 16.812 9.516 -15.477 1.00 76.81 97 MET A CA 1
ATOM 792 C C . MET A 1 97 ? 17.531 8.281 -14.917 1.00 76.81 97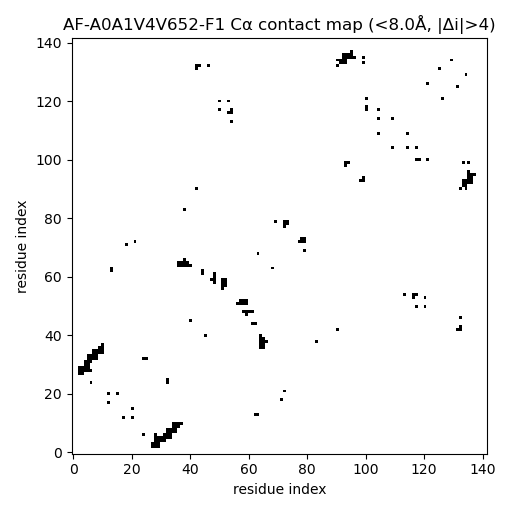 MET A C 1
ATOM 794 O O . MET A 1 97 ? 16.882 7.338 -14.475 1.00 76.81 97 MET A O 1
ATOM 798 N N . GLU A 1 98 ? 18.863 8.290 -14.889 1.00 80.75 98 GLU A N 1
ATOM 799 C CA . GLU A 1 98 ? 19.685 7.197 -14.361 1.00 80.75 98 GLU A CA 1
ATOM 800 C C . GLU A 1 98 ? 19.410 6.945 -12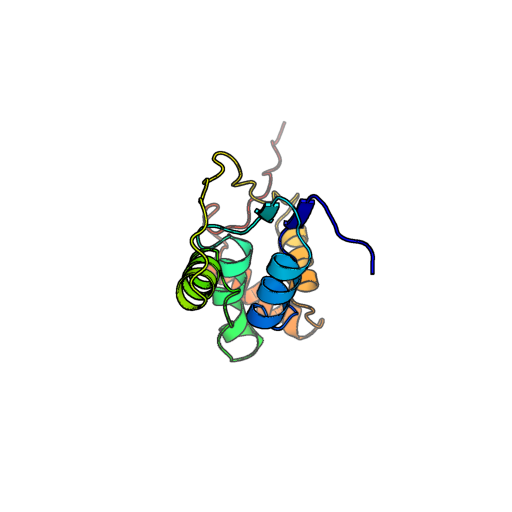.875 1.00 80.75 98 GLU A C 1
ATOM 802 O O . GLU A 1 98 ? 19.306 5.790 -12.462 1.00 80.75 98 GLU A O 1
ATOM 807 N N . ASP A 1 99 ? 19.229 8.010 -12.090 1.00 83.31 99 ASP A N 1
ATOM 808 C CA . ASP A 1 99 ? 18.842 7.926 -10.678 1.00 83.31 99 ASP A CA 1
ATOM 809 C C . ASP A 1 99 ? 17.454 7.273 -10.516 1.00 83.31 99 ASP A C 1
ATOM 811 O O . ASP A 1 99 ? 17.278 6.324 -9.746 1.00 83.31 99 ASP A O 1
ATOM 815 N N . GLY A 1 100 ? 16.483 7.684 -11.340 1.00 83.12 100 GLY A N 1
ATOM 816 C CA . GLY A 1 100 ? 15.159 7.059 -11.398 1.00 83.12 100 GLY A CA 1
ATOM 817 C C . GLY A 1 100 ? 15.205 5.570 -11.758 1.00 83.12 100 GLY A C 1
ATOM 818 O O . GLY A 1 100 ? 14.571 4.745 -11.095 1.00 83.12 100 GLY A O 1
ATOM 819 N N . ILE A 1 101 ? 16.000 5.205 -12.768 1.00 81.94 101 ILE A N 1
ATOM 820 C CA . ILE A 1 101 ? 16.205 3.810 -13.186 1.00 81.94 101 ILE A CA 1
ATOM 821 C C . ILE A 1 101 ? 16.864 3.003 -12.062 1.00 81.94 101 ILE A C 1
ATOM 823 O O . ILE A 1 101 ? 16.414 1.893 -11.772 1.00 81.94 101 ILE A O 1
ATOM 827 N N . SER A 1 102 ? 17.891 3.548 -11.404 1.00 84.69 102 SER A N 1
ATOM 828 C CA . SER A 1 102 ? 18.570 2.879 -10.289 1.00 84.69 102 SER A CA 1
ATOM 829 C C . SER A 1 102 ? 17.615 2.627 -9.124 1.00 84.69 102 SER A C 1
ATOM 831 O O . SER A 1 102 ? 17.576 1.523 -8.581 1.00 84.69 102 SER A O 1
ATOM 833 N N . ASN A 1 103 ? 16.774 3.605 -8.785 1.00 86.00 103 ASN A N 1
ATOM 834 C CA . ASN A 1 103 ? 15.787 3.445 -7.725 1.00 86.00 103 ASN A CA 1
ATOM 835 C C . ASN A 1 103 ? 14.724 2.390 -8.063 1.00 86.00 103 ASN A C 1
ATOM 837 O O . ASN A 1 103 ? 14.367 1.579 -7.207 1.00 86.00 103 ASN A O 1
ATOM 841 N N . ILE A 1 104 ? 14.243 2.356 -9.310 1.00 85.06 104 ILE A N 1
ATOM 842 C CA . ILE A 1 104 ? 13.317 1.312 -9.763 1.00 85.06 104 ILE A CA 1
ATOM 843 C C . ILE A 1 104 ? 13.991 -0.059 -9.683 1.00 85.06 104 ILE A C 1
ATOM 845 O O . ILE A 1 104 ? 13.390 -0.990 -9.145 1.00 85.06 104 ILE A O 1
ATOM 849 N N . ARG A 1 105 ? 15.243 -0.171 -10.144 1.00 85.62 105 ARG A N 1
ATOM 850 C CA . ARG A 1 105 ? 16.045 -1.401 -10.080 1.00 85.62 105 ARG A CA 1
ATOM 851 C C . ARG A 1 105 ? 16.127 -1.942 -8.656 1.00 85.62 105 ARG A C 1
ATOM 853 O O . ARG A 1 105 ? 15.838 -3.116 -8.438 1.00 85.62 105 ARG A O 1
ATOM 860 N N . GLU A 1 106 ? 16.460 -1.083 -7.696 1.00 86.19 106 GLU A N 1
ATOM 861 C CA . GLU A 1 106 ? 16.507 -1.440 -6.275 1.00 86.19 106 GLU A CA 1
ATOM 862 C C . GLU A 1 106 ? 15.130 -1.850 -5.745 1.00 86.19 106 GLU A C 1
ATOM 864 O O . GLU A 1 106 ? 15.003 -2.874 -5.078 1.00 86.19 106 GLU A O 1
ATOM 869 N N . SER A 1 107 ? 14.077 -1.104 -6.093 1.00 84.31 107 SER A N 1
ATOM 870 C CA . SER A 1 107 ? 12.709 -1.377 -5.628 1.00 84.31 107 SER A CA 1
ATOM 871 C C . SER A 1 107 ? 12.116 -2.692 -6.150 1.00 84.31 107 SER A C 1
ATOM 873 O O . SER A 1 107 ? 11.148 -3.202 -5.575 1.00 84.31 107 SER A O 1
ATOM 875 N N . LEU A 1 108 ? 12.659 -3.197 -7.260 1.00 83.56 108 LEU A N 1
ATOM 876 C CA . LEU A 1 108 ? 12.275 -4.442 -7.921 1.00 83.56 108 LEU A CA 1
ATOM 877 C C . LEU A 1 108 ? 13.245 -5.593 -7.609 1.00 83.56 108 LEU A C 1
ATOM 879 O O . LEU A 1 108 ? 12.930 -6.741 -7.905 1.00 83.56 108 LEU A O 1
ATOM 883 N N . GLY A 1 109 ? 14.404 -5.315 -7.003 1.00 82.69 109 GLY A N 1
ATOM 884 C CA . GLY A 1 109 ? 15.419 -6.327 -6.703 1.00 82.69 109 GLY A CA 1
ATOM 885 C C . GLY A 1 109 ? 16.035 -6.965 -7.952 1.00 82.69 109 GLY A C 1
ATOM 886 O O . GLY A 1 109 ? 16.292 -8.166 -7.957 1.00 82.69 109 GLY A O 1
ATOM 887 N N . LEU A 1 110 ? 16.227 -6.185 -9.019 1.00 82.50 110 LEU A N 1
ATOM 888 C CA . LEU A 1 110 ? 16.721 -6.690 -10.305 1.00 82.50 110 LEU A CA 1
ATOM 889 C C . LEU A 1 110 ? 18.228 -6.950 -10.305 1.00 82.50 110 LEU A C 1
ATOM 891 O O . LEU A 1 110 ? 19.010 -6.185 -9.738 1.00 82.50 110 LEU A O 1
ATOM 895 N N . SER A 1 111 ? 18.624 -7.990 -11.033 1.00 77.25 111 SER A N 1
ATOM 896 C CA . SER A 1 111 ? 20.015 -8.300 -11.364 1.00 77.25 111 SER A CA 1
ATOM 897 C C . SER A 1 111 ? 20.558 -7.423 -12.503 1.00 77.25 111 SER A C 1
ATOM 899 O O . SER A 1 111 ? 19.807 -6.807 -13.267 1.00 77.25 111 SER A O 1
ATOM 901 N N . ASP A 1 112 ? 21.883 -7.407 -12.679 1.00 73.38 112 ASP A N 1
ATOM 902 C CA . ASP A 1 112 ? 22.534 -6.646 -13.758 1.00 73.38 112 ASP A CA 1
ATOM 903 C C . ASP A 1 112 ? 22.136 -7.135 -15.165 1.00 73.38 112 ASP A C 1
ATOM 905 O O . ASP A 1 112 ? 22.123 -6.357 -16.118 1.00 73.38 112 ASP A O 1
ATOM 909 N N . GLN A 1 113 ? 21.738 -8.404 -15.311 1.00 70.12 113 GLN A N 1
ATOM 910 C CA . GLN A 1 113 ? 21.244 -8.942 -16.583 1.00 70.12 113 GLN A CA 1
ATOM 911 C C . GLN A 1 113 ? 19.864 -8.364 -16.948 1.00 70.12 113 GLN A C 1
ATOM 913 O O . GLN A 1 113 ? 19.601 -8.048 -18.110 1.00 70.12 113 GLN A O 1
ATOM 918 N N . GLU A 1 114 ? 18.997 -8.164 -15.954 1.00 71.69 114 GLU A N 1
ATOM 919 C CA . GLU A 1 114 ? 17.656 -7.589 -16.125 1.00 71.69 114 GLU A CA 1
ATOM 920 C C . GLU A 1 114 ? 17.697 -6.060 -16.303 1.00 71.69 114 GLU A C 1
ATOM 922 O O . GLU A 1 114 ? 16.773 -5.474 -16.870 1.00 71.69 114 GLU A O 1
ATOM 927 N N . MET A 1 115 ? 18.797 -5.409 -15.906 1.00 70.31 115 MET A N 1
ATOM 928 C CA . MET A 1 115 ? 19.019 -3.968 -16.086 1.00 70.31 115 MET A CA 1
ATOM 929 C C . MET A 1 115 ? 18.967 -3.551 -17.563 1.00 70.31 115 MET A C 1
ATOM 931 O O . MET A 1 115 ? 18.376 -2.521 -17.902 1.00 70.31 115 MET A O 1
ATOM 935 N N . THR A 1 116 ? 19.527 -4.366 -18.462 1.00 70.44 116 THR A N 1
ATOM 936 C CA . THR A 1 116 ? 19.518 -4.061 -19.904 1.00 70.44 116 THR A CA 1
ATOM 937 C C . THR A 1 116 ? 18.088 -4.063 -20.458 1.00 70.44 116 THR A C 1
ATOM 939 O O . THR A 1 116 ? 17.725 -3.209 -21.271 1.00 70.44 116 THR A O 1
ATOM 942 N N . ILE A 1 117 ? 17.247 -4.980 -19.968 1.00 74.06 117 ILE A N 1
ATOM 943 C CA . ILE A 1 117 ? 15.828 -5.071 -20.335 1.00 74.06 117 ILE A CA 1
ATOM 944 C C . ILE A 1 117 ? 15.069 -3.864 -19.776 1.00 74.06 117 ILE A C 1
ATOM 946 O O . ILE A 1 117 ? 14.324 -3.218 -20.516 1.00 74.06 117 ILE A O 1
ATOM 950 N N . LEU A 1 118 ? 15.299 -3.521 -18.503 1.00 74.81 118 LEU A N 1
ATOM 951 C CA . LEU A 1 118 ? 14.691 -2.368 -17.837 1.00 74.81 118 LEU A CA 1
ATOM 952 C C . LEU A 1 118 ? 14.987 -1.063 -18.587 1.00 74.81 118 LEU A C 1
ATOM 954 O O . LEU A 1 118 ? 14.058 -0.339 -18.935 1.00 74.81 118 LEU A O 1
ATOM 958 N N . SER A 1 119 ? 16.259 -0.790 -18.887 1.00 71.88 119 SER A N 1
ATOM 959 C CA . SER A 1 119 ? 16.678 0.442 -19.568 1.00 71.88 119 SER A CA 1
ATOM 960 C C . SER A 1 119 ? 16.057 0.556 -20.963 1.00 71.88 119 SER A C 1
ATOM 962 O O . SER A 1 119 ? 15.558 1.615 -21.339 1.00 71.88 119 SER A O 1
ATOM 964 N N . GLY A 1 120 ? 15.996 -0.552 -21.711 1.00 72.06 120 GLY A N 1
ATOM 965 C CA . GLY A 1 120 ? 15.325 -0.593 -23.012 1.00 72.06 120 GLY A CA 1
ATOM 966 C C . GLY A 1 120 ? 13.807 -0.387 -22.926 1.00 72.06 120 GLY A C 1
ATOM 967 O O . GLY A 1 120 ? 13.224 0.250 -23.805 1.00 72.06 120 GLY A O 1
ATOM 968 N N . CYS A 1 121 ? 13.160 -0.899 -21.875 1.00 71.31 121 CYS A N 1
ATOM 969 C CA . CYS A 1 121 ? 11.726 -0.718 -21.644 1.00 71.31 121 CYS A CA 1
ATOM 970 C C . CYS A 1 121 ? 11.400 0.721 -21.249 1.00 71.31 121 CYS A C 1
ATOM 972 O O . CYS A 1 121 ? 10.506 1.311 -21.847 1.00 71.31 121 CYS A O 1
ATOM 974 N N . ILE A 1 122 ? 12.150 1.295 -20.308 1.00 72.88 122 ILE A N 1
ATOM 975 C CA . ILE A 1 122 ? 11.969 2.672 -19.837 1.00 72.88 122 ILE A CA 1
ATOM 976 C C . ILE A 1 122 ? 12.217 3.668 -20.970 1.00 72.88 122 ILE A C 1
ATOM 978 O O . ILE A 1 122 ? 11.407 4.567 -21.174 1.00 72.88 122 ILE A O 1
ATOM 982 N N . TRP A 1 123 ? 13.267 3.471 -21.772 1.00 63.59 123 TRP A N 1
ATOM 983 C CA . TRP A 1 123 ? 13.544 4.342 -22.916 1.00 63.59 123 TRP A CA 1
ATOM 984 C C . TRP A 1 123 ? 12.414 4.324 -23.954 1.00 63.59 123 TRP A C 1
ATOM 986 O O . TRP A 1 123 ? 12.004 5.370 -24.448 1.00 63.59 123 TRP A O 1
ATOM 996 N N . LYS A 1 124 ? 11.865 3.141 -24.265 1.00 62.16 124 LYS A N 1
ATOM 997 C CA . LYS A 1 124 ? 10.763 2.999 -25.233 1.00 62.16 124 LYS A CA 1
ATOM 998 C C . LYS A 1 124 ? 9.407 3.445 -24.691 1.00 62.16 124 LYS A C 1
ATOM 1000 O O . LYS A 1 124 ? 8.579 3.900 -25.470 1.00 62.16 124 LYS A O 1
ATOM 1005 N N . ALA A 1 125 ? 9.153 3.250 -23.399 1.00 62.88 125 ALA A N 1
ATOM 1006 C CA . ALA A 1 125 ? 7.863 3.547 -22.787 1.00 62.88 125 ALA A CA 1
ATOM 1007 C C . ALA A 1 125 ? 7.752 5.012 -22.345 1.00 62.88 125 ALA A C 1
ATOM 1009 O O . ALA A 1 125 ? 6.679 5.600 -22.465 1.00 62.88 125 ALA A O 1
ATOM 1010 N N . TRP A 1 126 ? 8.845 5.596 -21.842 1.00 63.97 126 TRP A N 1
ATOM 1011 C CA . TRP A 1 126 ? 8.838 6.867 -21.107 1.00 63.97 126 TRP A CA 1
ATOM 1012 C C . TRP A 1 126 ? 9.883 7.881 -21.608 1.00 63.97 126 TRP A C 1
ATOM 1014 O O . TRP A 1 126 ? 10.065 8.925 -20.986 1.00 63.97 126 TRP A O 1
ATOM 1024 N N . GLY A 1 127 ? 10.551 7.615 -22.737 1.00 52.38 127 GLY A N 1
ATOM 1025 C CA . GLY A 1 127 ? 11.566 8.503 -23.322 1.00 52.38 127 GLY A CA 1
ATOM 1026 C C . GLY A 1 127 ? 11.059 9.871 -23.804 1.00 52.38 127 GLY A C 1
ATOM 1027 O O . GLY A 1 127 ? 11.880 10.747 -24.060 1.00 52.38 127 GLY A O 1
ATOM 1028 N N . GLU A 1 128 ? 9.740 10.087 -23.897 1.00 47.84 128 GLU A N 1
ATOM 1029 C CA . GLU A 1 128 ? 9.160 11.329 -24.444 1.00 47.84 128 GLU A CA 1
ATOM 1030 C C . GLU A 1 128 ? 8.123 12.029 -23.535 1.00 47.84 128 GLU A C 1
ATOM 1032 O O . GLU A 1 128 ? 7.797 13.189 -23.779 1.00 47.84 128 GLU A O 1
ATOM 1037 N N . GLU A 1 129 ? 7.636 11.408 -22.450 1.00 44.72 129 GLU A N 1
ATOM 1038 C CA . GLU A 1 129 ? 6.505 11.936 -21.660 1.00 44.72 129 GLU A CA 1
ATOM 1039 C C . GLU A 1 129 ? 6.796 12.022 -20.152 1.00 44.72 129 GLU A C 1
ATOM 1041 O O . GLU A 1 129 ? 6.981 11.015 -19.471 1.00 44.72 129 GLU A O 1
ATOM 1046 N N . ARG A 1 130 ? 6.759 13.249 -19.607 1.00 48.78 130 ARG A N 1
ATOM 1047 C CA . ARG A 1 130 ? 7.017 13.563 -18.183 1.00 48.78 130 ARG A CA 1
ATOM 1048 C C . ARG A 1 130 ? 5.895 13.153 -17.219 1.00 48.78 130 ARG A C 1
ATOM 1050 O O . ARG A 1 130 ? 6.075 13.251 -16.009 1.00 48.78 130 ARG A O 1
ATOM 1057 N N . ASP A 1 131 ? 4.746 12.727 -17.739 1.00 45.91 131 ASP A N 1
ATOM 1058 C CA . ASP A 1 131 ? 3.505 12.578 -16.962 1.00 45.91 131 ASP A CA 1
ATOM 1059 C C . ASP A 1 131 ? 3.231 11.132 -16.497 1.00 45.91 131 ASP A C 1
ATOM 1061 O O . ASP A 1 131 ? 2.239 10.848 -15.827 1.00 45.91 131 ASP A O 1
ATOM 1065 N N . ARG A 1 132 ? 4.123 10.183 -16.823 1.00 49.12 132 ARG A N 1
ATOM 1066 C CA . ARG A 1 132 ? 3.920 8.742 -16.560 1.00 49.12 132 ARG A CA 1
ATOM 1067 C C . ARG A 1 132 ? 4.527 8.210 -15.258 1.00 49.12 132 ARG A C 1
ATOM 1069 O O . ARG A 1 132 ? 4.521 7.005 -15.028 1.00 49.12 132 ARG A O 1
ATOM 1076 N N . GLY A 1 133 ? 4.968 9.091 -14.358 1.00 50.22 133 GLY A N 1
ATOM 1077 C CA . GLY A 1 133 ? 5.264 8.729 -12.962 1.00 50.22 133 GLY A CA 1
ATOM 1078 C C . GLY A 1 133 ? 6.735 8.762 -12.545 1.00 50.22 133 GLY A C 1
ATOM 1079 O O . GLY A 1 133 ? 7.012 8.604 -11.357 1.00 50.22 133 GLY A O 1
ATOM 1080 N N . LEU A 1 134 ? 7.656 9.034 -13.469 1.00 55.31 134 LEU A N 1
ATOM 1081 C CA . LEU A 1 134 ? 9.018 9.466 -13.155 1.00 55.31 134 LEU A CA 1
ATOM 1082 C C . LEU A 1 134 ? 9.114 10.966 -13.419 1.00 55.31 134 LEU A C 1
ATOM 1084 O O . LEU A 1 134 ? 9.092 11.407 -14.564 1.00 55.31 134 LEU A O 1
ATOM 1088 N N . CYS A 1 135 ? 9.209 11.755 -12.355 1.00 58.56 135 CYS A N 1
ATOM 1089 C CA . CYS A 1 135 ? 9.509 13.175 -12.466 1.00 58.56 135 CYS A CA 1
ATOM 1090 C C . CYS A 1 135 ? 11.002 13.364 -12.199 1.00 58.56 135 CYS A C 1
ATOM 1092 O O . CYS 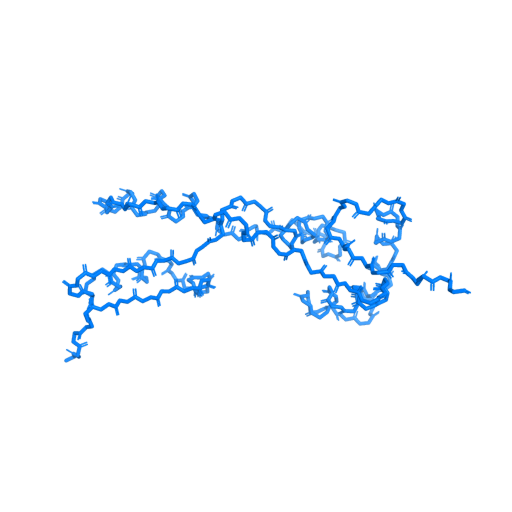A 1 135 ? 11.499 12.890 -11.182 1.00 58.56 135 CYS A O 1
ATOM 1094 N N . TRP A 1 136 ? 11.722 14.076 -13.062 1.00 62.44 136 TRP A N 1
ATOM 1095 C CA . TRP A 1 136 ? 13.101 14.485 -12.788 1.00 62.44 136 TRP A CA 1
ATOM 1096 C C . TRP A 1 136 ? 13.296 15.972 -13.056 1.00 62.44 136 TRP A C 1
ATOM 1098 O O . TRP A 1 136 ? 12.579 16.581 -13.859 1.00 62.44 136 TRP A O 1
ATOM 1108 N N . ARG A 1 137 ? 14.248 16.591 -12.352 1.00 47.06 137 ARG A N 1
ATOM 1109 C CA . ARG A 1 137 ? 14.583 18.001 -12.587 1.00 47.06 137 ARG A CA 1
ATOM 1110 C C . ARG A 1 137 ? 15.353 18.121 -13.899 1.00 47.06 137 ARG A C 1
ATOM 1112 O O . ARG A 1 137 ? 16.393 17.500 -14.070 1.00 47.06 137 ARG A O 1
ATOM 1119 N N . THR A 1 138 ? 14.882 18.955 -14.824 1.00 45.97 138 THR A N 1
ATOM 1120 C CA . THR A 1 138 ? 15.748 19.400 -15.923 1.00 45.97 138 THR A CA 1
ATOM 1121 C C . THR A 1 138 ? 16.778 20.389 -15.387 1.00 45.97 138 THR A C 1
ATOM 1123 O O . THR A 1 138 ? 16.373 21.305 -14.662 1.00 45.97 138 THR A O 1
ATOM 1126 N N . PRO A 1 139 ? 18.070 20.260 -15.748 1.00 44.09 139 PRO A N 1
ATOM 1127 C CA . PRO A 1 139 ? 19.054 21.284 -15.436 1.00 44.09 139 PRO A CA 1
ATOM 1128 C C . PRO A 1 139 ? 18.568 22.608 -16.023 1.00 44.09 139 PRO A C 1
ATOM 1130 O O . PRO A 1 139 ? 18.315 22.707 -17.225 1.00 44.09 139 PRO A O 1
ATOM 1133 N N . GLN A 1 140 ? 18.382 23.618 -15.176 1.00 39.22 140 GLN A N 1
ATOM 1134 C CA . GLN A 1 140 ? 18.250 24.980 -15.668 1.00 39.22 140 GLN A CA 1
ATOM 1135 C C . GLN A 1 140 ? 19.642 25.375 -16.157 1.00 39.22 140 GLN A C 1
ATOM 1137 O O . GLN A 1 140 ? 20.558 25.528 -15.352 1.00 39.22 140 GLN A O 1
ATOM 1142 N N . HIS A 1 141 ? 19.820 25.458 -17.475 1.00 40.41 141 HIS A N 1
ATOM 1143 C CA . HIS A 1 141 ? 20.973 26.148 -18.036 1.00 40.41 141 HIS A CA 1
ATOM 1144 C C . HIS A 1 141 ? 20.866 27.619 -17.616 1.00 40.41 141 HIS A C 1
ATOM 1146 O O . HIS A 1 141 ? 19.985 28.332 -18.096 1.00 40.41 141 HIS A O 1
ATOM 1152 N N . THR A 1 142 ? 21.705 28.022 -16.662 1.00 36.28 142 THR A N 1
ATOM 1153 C CA . THR A 1 142 ? 22.096 29.424 -16.441 1.00 36.28 142 THR A CA 1
ATOM 1154 C C . THR A 1 142 ? 22.786 29.996 -17.664 1.00 36.28 142 THR A C 1
ATOM 1156 O O . THR A 1 142 ? 23.577 29.245 -18.282 1.00 36.28 142 THR A O 1
#

Secondary structure (DSSP, 8-state):
-PPEEEEEEES-GGGS-HHHHHHHHHHHEEEEEEEE---S--HHHHHHHHHHHHHHSS---PPP-HHHHHHHHHHTT--------TT-----EESSHHHHHHHHHHHHT--HHHHHHHHHHHHHHHSS-TTSS-EEPPP---

Mean predicted aligned error: 8.72 Å

pLDDT: mean 79.52, std 14.45, range [36.28, 95.56]

Sequence (142 aa):
MGDHDLIIASYSLSFLDMQEALLKMDRLAKRQVILFWFAGNPSWEKIRAELYPRIYGREHVCHPMSDVLYNLLYSLGIYVSVQVLEGTNLPRIYESMEDGISNIRESLGLSDQEMTILSGCIWKAWGEERDRGLCWRTPQHT

Foldseek 3Di:
DDAAQEAEDEPPQQVDPNLVVVVVRVVRHPHDYHYHWDDDQALLQLVCQQCCCQQVVDGDDGGDGVVNVCVSCVVVVHHDDDDDDPPPNDADEAADPVRVLVVNCVVVVDDPVSSVSSVVSCCVPPVPDCPNRYHYDDDDDD

Nearest PDB structures (foldseek):
  1ng1-assembly1_A  TM=2.152E-01  e=4.644E-01  Thermus aquaticus
  3ju3-assembly1_A  TM=2.882E-01  e=1.962E+00  Thermoplasma acidophilum

Radius of gyration: 19.37 Å; Cα contacts (8 Å, |Δi|>4): 123; chains: 1; bounding box: 42×42×53 Å